Protein AF-A0A699XT56-F1 (afdb_monomer)

Organism: Tanacetum cinerariifolium (NCBI:txid118510)

Foldseek 3Di:
DPPPPCDPVVVCVCQVVQWDQDPVRFIDGPNHTDDDPPPCVVVVVVVVVVVD

Structure (mmCIF, N/CA/C/O backbone):
data_AF-A0A699XT56-F1
#
_entry.id   AF-A0A699XT56-F1
#
loop_
_atom_site.group_PDB
_atom_site.id
_atom_site.type_symbol
_atom_site.label_atom_id
_atom_site.label_alt_id
_atom_site.label_comp_id
_atom_site.label_asym_id
_atom_site.label_entity_id
_atom_site.label_seq_id
_atom_site.pdbx_PDB_ins_code
_atom_site.Cartn_x
_atom_site.Cartn_y
_atom_site.Cartn_z
_atom_site.occupancy
_atom_site.B_iso_or_equiv
_atom_site.auth_seq_id
_atom_site.auth_comp_id
_atom_site.auth_asym_id
_atom_site.auth_atom_id
_atom_site.pdbx_PDB_model_num
ATOM 1 N N . ALA A 1 1 ? 7.254 -19.201 -15.944 1.00 39.16 1 ALA A N 1
ATOM 2 C CA . ALA A 1 1 ? 8.452 -18.481 -15.475 1.00 39.16 1 ALA A CA 1
ATOM 3 C C . ALA A 1 1 ? 8.034 -17.062 -15.127 1.00 39.16 1 ALA A C 1
ATOM 5 O O . ALA A 1 1 ? 7.654 -16.317 -16.026 1.00 39.16 1 ALA A O 1
ATOM 6 N N . VAL A 1 2 ? 7.992 -16.725 -13.837 1.00 45.28 2 VAL A N 1
ATOM 7 C CA . VAL A 1 2 ? 7.889 -15.323 -13.423 1.00 45.28 2 VAL A CA 1
ATOM 8 C C . VAL A 1 2 ? 9.183 -14.670 -13.888 1.00 45.28 2 VAL A C 1
ATOM 10 O O . VAL A 1 2 ? 10.262 -15.105 -13.508 1.00 45.28 2 VAL A O 1
ATOM 13 N N . LYS A 1 3 ? 9.088 -13.769 -14.863 1.00 51.34 3 LYS A N 1
ATOM 14 C CA . LYS A 1 3 ? 10.264 -13.092 -15.405 1.00 51.34 3 LYS A CA 1
ATOM 15 C C . LYS A 1 3 ? 10.842 -12.262 -14.270 1.00 51.34 3 LYS A C 1
ATOM 17 O O . LYS A 1 3 ? 10.115 -11.434 -13.725 1.00 51.34 3 LYS A O 1
ATOM 22 N N . ASP A 1 4 ? 12.096 -12.517 -13.912 1.00 55.97 4 ASP A N 1
ATOM 23 C CA . ASP A 1 4 ? 12.844 -11.725 -12.946 1.00 55.97 4 ASP A CA 1
ATOM 24 C C . ASP A 1 4 ? 12.766 -10.254 -13.352 1.00 55.97 4 ASP A C 1
ATOM 26 O O . ASP A 1 4 ? 13.420 -9.797 -14.294 1.00 55.97 4 ASP A O 1
ATOM 30 N N . LEU A 1 5 ? 11.895 -9.514 -12.670 1.00 52.34 5 LEU A N 1
ATOM 31 C CA . LEU A 1 5 ? 11.748 -8.082 -12.839 1.00 52.34 5 LEU A CA 1
ATOM 32 C C . LEU A 1 5 ? 12.937 -7.447 -12.116 1.00 52.34 5 LEU A C 1
ATOM 34 O O . LEU A 1 5 ? 12.815 -6.954 -10.998 1.00 52.34 5 LEU A O 1
ATOM 38 N N . LYS A 1 6 ? 14.127 -7.526 -12.718 1.00 56.28 6 LYS A N 1
ATOM 39 C CA . LYS A 1 6 ? 15.311 -6.838 -12.208 1.00 56.28 6 LYS A CA 1
ATOM 40 C C . LYS A 1 6 ? 15.140 -5.349 -12.491 1.00 56.28 6 LYS A C 1
ATOM 42 O O . LYS A 1 6 ? 15.652 -4.824 -13.476 1.00 56.28 6 LYS A O 1
ATOM 47 N N . ALA A 1 7 ? 14.366 -4.684 -11.638 1.00 57.31 7 ALA A N 1
ATOM 48 C CA . ALA A 1 7 ? 14.392 -3.238 -11.538 1.00 57.31 7 ALA A CA 1
ATOM 49 C C . ALA A 1 7 ? 15.848 -2.808 -11.270 1.00 57.31 7 ALA A C 1
ATOM 51 O O . ALA A 1 7 ? 16.546 -3.488 -10.506 1.00 57.31 7 ALA A O 1
ATOM 52 N N . PRO A 1 8 ? 16.347 -1.739 -11.912 1.00 57.09 8 PRO A N 1
ATOM 53 C CA . PRO A 1 8 ? 17.680 -1.234 -11.623 1.00 57.09 8 PRO A CA 1
ATOM 54 C C . PRO A 1 8 ? 17.742 -0.899 -10.132 1.00 57.09 8 PRO A C 1
ATOM 56 O O . PRO A 1 8 ? 16.981 -0.068 -9.640 1.00 57.09 8 PRO A O 1
ATOM 59 N N . SER A 1 9 ? 18.621 -1.590 -9.404 1.00 57.25 9 SER A N 1
ATOM 60 C CA . SER A 1 9 ? 18.765 -1.462 -7.949 1.00 57.25 9 SER A CA 1
ATOM 61 C C . SER A 1 9 ? 19.014 -0.017 -7.520 1.00 57.25 9 SER A C 1
ATOM 63 O O . SER A 1 9 ? 18.597 0.382 -6.443 1.00 57.25 9 SER A O 1
ATOM 65 N N . GLU A 1 10 ? 19.634 0.780 -8.388 1.00 60.09 10 GLU A N 1
ATOM 66 C CA . GLU A 1 10 ? 19.944 2.195 -8.175 1.00 60.09 10 GLU A CA 1
ATOM 67 C C . GLU A 1 10 ? 18.689 3.083 -8.074 1.00 60.09 10 GLU A C 1
ATOM 69 O O . GLU A 1 10 ? 18.716 4.080 -7.365 1.00 60.09 10 GLU A O 1
ATOM 74 N N . GLY A 1 11 ? 17.569 2.715 -8.713 1.00 59.12 11 GLY A N 1
ATOM 75 C CA . GLY A 1 11 ? 16.295 3.448 -8.607 1.00 59.12 11 GLY A CA 1
ATOM 76 C C . GLY A 1 11 ? 15.419 3.028 -7.419 1.00 59.12 11 GLY A C 1
ATOM 77 O O . GLY A 1 11 ? 14.430 3.691 -7.120 1.00 59.12 11 GLY A O 1
ATOM 78 N N . LEU A 1 12 ? 15.766 1.918 -6.760 1.00 62.62 12 LEU A N 1
ATOM 79 C CA . LEU A 1 12 ? 15.096 1.410 -5.557 1.00 62.62 12 LEU A CA 1
ATOM 80 C C . LEU A 1 12 ? 15.853 1.772 -4.273 1.00 62.62 12 LEU A C 1
ATOM 82 O O . LEU A 1 12 ? 15.263 1.773 -3.193 1.00 62.62 12 LEU A O 1
ATOM 86 N N . GLN A 1 13 ? 17.142 2.103 -4.386 1.00 61.41 13 GLN A N 1
ATOM 87 C CA . GLN A 1 13 ? 17.957 2.602 -3.283 1.00 61.41 13 GLN A CA 1
ATOM 88 C C . GLN A 1 13 ? 17.368 3.923 -2.769 1.00 61.41 13 GLN A C 1
ATOM 90 O O . GLN A 1 13 ? 17.480 4.965 -3.405 1.00 61.41 13 GLN A O 1
ATOM 95 N N . GLY A 1 14 ? 16.695 3.857 -1.620 1.00 65.25 14 GLY A N 1
ATOM 96 C CA . GLY A 1 14 ? 16.020 4.993 -0.985 1.00 65.25 14 GLY A CA 1
ATOM 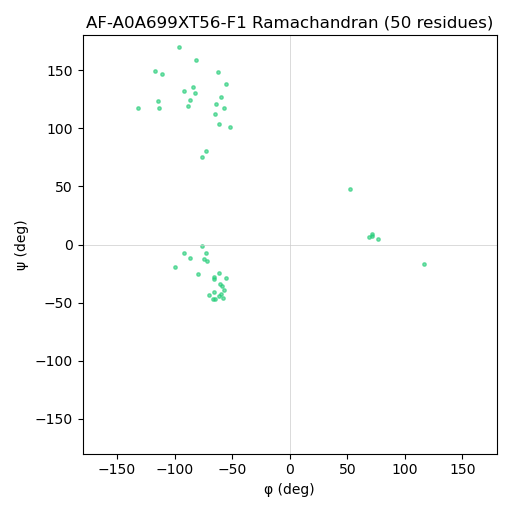97 C C . GLY A 1 14 ? 14.504 4.841 -0.866 1.00 65.25 14 GLY A C 1
ATOM 98 O O . GLY A 1 14 ? 13.912 5.514 -0.027 1.00 65.25 14 GLY A O 1
ATOM 99 N N . LEU A 1 15 ? 13.877 3.922 -1.612 1.00 73.25 15 LEU A N 1
ATOM 100 C CA . LEU A 1 15 ? 12.459 3.592 -1.419 1.00 73.25 15 LEU A CA 1
ATOM 101 C C . LEU A 1 15 ? 12.244 2.937 -0.046 1.00 73.25 15 LEU A C 1
ATOM 103 O O . LEU A 1 15 ? 11.313 3.294 0.666 1.00 73.25 15 LEU A O 1
ATOM 107 N N . ASP A 1 16 ? 13.161 2.053 0.358 1.00 68.38 16 ASP A N 1
ATOM 108 C CA . ASP A 1 16 ? 13.156 1.425 1.685 1.00 68.38 16 ASP A CA 1
ATOM 109 C C . ASP A 1 16 ? 13.278 2.454 2.819 1.00 68.38 16 ASP A C 1
ATOM 111 O O . ASP A 1 16 ? 12.641 2.307 3.855 1.00 68.38 16 ASP A O 1
ATOM 115 N N . ALA A 1 17 ? 14.023 3.545 2.601 1.00 69.00 17 ALA A N 1
ATOM 116 C CA . ALA A 1 17 ? 14.161 4.629 3.576 1.00 69.00 17 ALA A CA 1
ATOM 117 C C . ALA A 1 17 ? 12.885 5.482 3.726 1.00 69.00 17 ALA A C 1
ATOM 119 O O . ALA A 1 17 ? 12.779 6.256 4.672 1.00 69.00 17 ALA A O 1
ATOM 120 N N . GLN A 1 18 ? 11.929 5.361 2.799 1.00 80.06 18 GLN A N 1
ATOM 121 C CA . GLN A 1 18 ? 10.626 6.031 2.871 1.00 80.06 18 GLN A CA 1
ATOM 122 C C . GLN A 1 18 ? 9.555 5.172 3.553 1.00 80.06 18 GLN A C 1
ATOM 124 O O . GLN A 1 18 ? 8.447 5.667 3.780 1.00 80.06 18 GLN A O 1
ATOM 129 N N . PHE A 1 19 ? 9.864 3.905 3.851 1.00 87.12 19 PHE A N 1
ATOM 130 C CA . PHE A 1 19 ? 8.987 3.021 4.602 1.00 87.12 19 PHE A CA 1
ATOM 131 C C . PHE A 1 19 ? 9.245 3.149 6.100 1.00 87.12 19 PHE A C 1
ATOM 133 O O . PHE A 1 19 ? 10.327 2.839 6.590 1.00 87.12 19 PHE A O 1
ATOM 140 N N . GLU A 1 20 ? 8.221 3.565 6.837 1.00 89.88 20 GLU A N 1
ATOM 141 C CA . GLU A 1 20 ? 8.284 3.724 8.289 1.00 89.88 20 GLU A CA 1
ATOM 142 C C . GLU A 1 20 ? 7.363 2.707 8.962 1.00 89.88 20 GLU A C 1
ATOM 144 O O . GLU A 1 20 ? 6.147 2.738 8.770 1.00 89.88 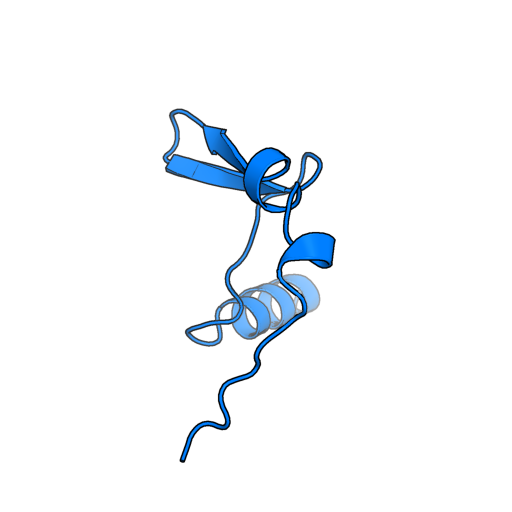20 GLU A O 1
ATOM 149 N N . SER A 1 21 ? 7.926 1.804 9.764 1.00 90.25 21 SER A N 1
ATOM 150 C CA . SER A 1 21 ? 7.154 0.925 10.646 1.00 90.25 21 SER A CA 1
ATOM 151 C C . SER A 1 21 ? 6.882 1.627 11.974 1.00 90.25 21 SER A C 1
ATOM 153 O O . SER A 1 21 ? 7.829 2.033 12.652 1.00 90.25 21 SER A O 1
ATOM 155 N N . LYS A 1 22 ? 5.612 1.746 12.366 1.00 88.88 22 LYS A N 1
ATOM 156 C CA . LYS A 1 22 ? 5.215 2.295 13.670 1.00 88.88 22 LYS A CA 1
ATOM 157 C C . LYS A 1 22 ? 4.964 1.195 14.706 1.00 88.88 22 LYS A C 1
ATOM 159 O O . LYS A 1 22 ? 4.926 0.010 14.383 1.00 88.88 22 LYS A O 1
ATOM 164 N N . GLU A 1 23 ? 4.809 1.599 15.968 1.00 91.94 23 GLU A N 1
ATOM 165 C CA . GLU A 1 23 ? 4.573 0.706 17.119 1.00 91.94 23 GLU A CA 1
ATOM 166 C C . GLU A 1 23 ? 3.276 -0.112 16.996 1.00 91.94 23 GLU A C 1
ATOM 168 O O . GLU A 1 23 ? 3.169 -1.197 17.562 1.00 91.94 23 GLU A O 1
ATOM 173 N N . ASP A 1 24 ? 2.312 0.382 16.218 1.00 89.50 24 ASP A N 1
ATOM 174 C CA . ASP A 1 24 ? 1.060 -0.303 15.875 1.00 89.50 24 ASP A CA 1
ATOM 175 C C . ASP A 1 24 ? 1.236 -1.414 14.819 1.00 89.50 24 ASP A C 1
ATOM 177 O O . ASP A 1 24 ? 0.274 -2.097 14.465 1.00 89.50 24 ASP A O 1
ATOM 181 N N . GLY A 1 25 ? 2.457 -1.615 14.313 1.00 88.75 25 GLY A N 1
ATOM 182 C CA . GLY A 1 25 ? 2.771 -2.589 13.270 1.00 88.75 25 GLY A CA 1
ATOM 183 C C . GLY A 1 25 ? 2.357 -2.148 11.865 1.00 88.75 25 GLY A C 1
ATOM 184 O O . GLY A 1 25 ? 2.510 -2.919 10.915 1.00 88.75 25 GLY A O 1
ATOM 185 N N . VAL A 1 26 ? 1.852 -0.922 11.702 1.00 91.88 26 VAL A N 1
ATOM 186 C CA . VAL A 1 26 ? 1.469 -0.370 10.404 1.00 91.88 26 VAL A CA 1
ATOM 187 C C . VAL A 1 26 ? 2.697 0.209 9.712 1.00 91.88 26 VAL A C 1
ATOM 189 O O . VAL A 1 26 ? 3.511 0.923 10.303 1.00 91.88 26 VAL A O 1
ATOM 192 N N . ILE A 1 27 ? 2.818 -0.099 8.424 1.00 92.06 27 ILE A N 1
ATOM 193 C CA . ILE A 1 27 ? 3.849 0.463 7.556 1.00 92.0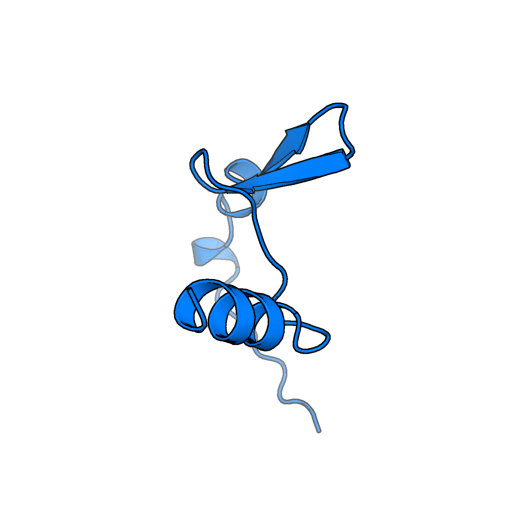6 27 ILE A CA 1
ATOM 194 C C . ILE A 1 27 ? 3.284 1.712 6.890 1.00 92.06 27 ILE A C 1
ATOM 196 O O . ILE A 1 27 ? 2.190 1.684 6.324 1.00 92.06 27 ILE A O 1
ATOM 200 N N . TYR A 1 28 ? 4.051 2.792 6.912 1.00 91.38 28 TYR A N 1
ATOM 201 C CA . TYR A 1 28 ? 3.743 4.041 6.236 1.00 91.38 28 TYR A CA 1
ATOM 202 C C . TYR A 1 28 ? 4.698 4.276 5.071 1.00 91.38 28 TYR A C 1
ATOM 204 O O . TYR A 1 28 ? 5.865 3.912 5.133 1.00 91.38 28 TYR A O 1
ATOM 212 N N . PHE A 1 29 ? 4.196 4.913 4.019 1.00 88.62 29 PHE A N 1
ATOM 213 C CA . PHE A 1 29 ? 4.965 5.421 2.893 1.00 88.62 29 PHE A CA 1
ATOM 214 C C . PHE A 1 29 ? 4.534 6.863 2.627 1.00 88.62 29 PHE A C 1
ATOM 216 O O . PHE A 1 29 ? 3.364 7.117 2.328 1.00 88.62 29 PHE A O 1
ATOM 223 N N . VAL A 1 30 ? 5.458 7.817 2.772 1.00 87.75 30 VAL A N 1
ATOM 224 C CA . VAL A 1 30 ? 5.196 9.261 2.575 1.00 87.75 30 VAL A CA 1
ATOM 225 C C . VAL A 1 30 ? 3.989 9.739 3.407 1.00 87.75 30 VAL A C 1
ATOM 227 O O . VAL A 1 30 ? 3.050 10.365 2.912 1.00 87.75 30 VAL A O 1
ATOM 230 N N . GLY A 1 31 ? 3.970 9.373 4.693 1.00 87.69 31 GLY A N 1
ATOM 231 C CA . GLY A 1 31 ? 2.920 9.766 5.641 1.00 87.69 31 GLY A CA 1
ATOM 232 C C . GLY A 1 31 ? 1.554 9.097 5.435 1.00 87.69 31 GLY A C 1
ATOM 233 O O . GLY A 1 31 ? 0.592 9.470 6.103 1.00 87.69 31 GLY A O 1
ATOM 234 N N . ARG A 1 32 ? 1.437 8.110 4.537 1.00 88.81 32 ARG A N 1
ATOM 235 C CA . ARG A 1 32 ? 0.200 7.350 4.279 1.00 88.81 32 ARG A CA 1
ATOM 236 C C . ARG A 1 32 ? 0.387 5.879 4.609 1.00 88.81 32 ARG A C 1
ATOM 238 O O . ARG A 1 32 ? 1.484 5.364 4.439 1.00 88.81 32 ARG A O 1
ATOM 245 N N . ILE A 1 33 ? -0.681 5.200 5.025 1.00 91.31 33 ILE A N 1
ATOM 246 C CA . ILE A 1 33 ? -0.651 3.748 5.247 1.00 91.31 33 ILE A CA 1
ATOM 247 C C . ILE A 1 33 ? -0.272 3.055 3.936 1.00 91.31 33 ILE A C 1
ATOM 249 O O . ILE A 1 33 ? -0.890 3.283 2.892 1.00 91.31 33 ILE A O 1
ATOM 253 N N . TRP A 1 34 ? 0.748 2.209 3.990 1.00 91.75 34 TRP A N 1
ATOM 254 C CA . TRP A 1 34 ? 1.143 1.384 2.868 1.00 91.75 34 TRP A CA 1
ATOM 255 C C . TRP A 1 34 ? 0.279 0.128 2.797 1.00 91.75 34 TRP A C 1
ATOM 257 O O . TRP A 1 34 ? 0.133 -0.608 3.770 1.00 91.75 34 TRP A O 1
ATOM 267 N N . VAL A 1 35 ? -0.260 -0.138 1.606 1.00 91.75 35 VAL A N 1
ATOM 268 C CA . VAL A 1 35 ? -1.054 -1.336 1.329 1.00 91.75 35 VAL A CA 1
ATOM 269 C C . VAL A 1 35 ? -0.313 -2.212 0.315 1.00 91.75 35 VAL A C 1
ATOM 271 O O . VAL A 1 35 ? -0.041 -1.751 -0.808 1.00 91.75 35 VAL A O 1
ATOM 274 N N . PRO A 1 36 ? -0.030 -3.485 0.644 1.00 87.94 36 PRO A N 1
ATOM 275 C CA . PRO A 1 36 ? 0.627 -4.397 -0.282 1.00 87.94 36 PRO A CA 1
ATOM 276 C C . PRO A 1 36 ? -0.222 -4.629 -1.537 1.00 87.94 36 PRO A C 1
ATOM 278 O O . PRO A 1 36 ? -1.452 -4.624 -1.502 1.00 87.94 36 PRO A O 1
ATOM 281 N N . SER A 1 37 ? 0.437 -4.858 -2.673 1.00 86.62 37 SER A N 1
ATOM 282 C CA . SER A 1 37 ? -0.245 -5.259 -3.917 1.00 86.62 37 SER A CA 1
ATOM 283 C C . SER A 1 37 ? -0.707 -6.721 -3.899 1.00 86.62 37 SER A C 1
ATOM 285 O O . SER A 1 37 ? -1.435 -7.151 -4.791 1.00 86.62 37 SER A O 1
ATOM 287 N N . THR A 1 38 ? -0.245 -7.510 -2.930 1.00 87.25 38 THR A N 1
ATOM 288 C CA . THR A 1 38 ? -0.525 -8.943 -2.826 1.00 87.25 38 THR A CA 1
ATOM 289 C C . THR A 1 38 ? -1.888 -9.205 -2.181 1.00 87.25 38 THR A C 1
ATOM 291 O O . THR A 1 38 ? -2.467 -8.347 -1.516 1.00 87.25 38 THR A O 1
ATOM 294 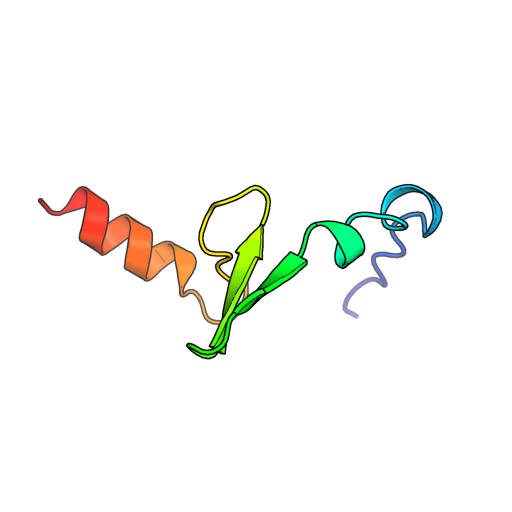N N . GLY A 1 39 ? -2.441 -10.400 -2.414 1.00 89.25 39 GLY A N 1
ATOM 295 C CA . GLY A 1 39 ? -3.662 -10.861 -1.739 1.00 89.25 39 GLY A CA 1
ATOM 296 C C . GLY A 1 39 ? -4.959 -10.136 -2.120 1.00 89.25 39 GLY A C 1
ATOM 297 O O . GLY A 1 39 ? -5.984 -10.388 -1.502 1.00 89.25 39 GLY A O 1
ATOM 298 N N . GLY A 1 40 ? -4.945 -9.237 -3.112 1.00 93.12 40 GLY A N 1
ATOM 299 C CA . GLY A 1 40 ? -6.151 -8.532 -3.572 1.00 93.12 40 GLY A CA 1
ATOM 300 C C . GLY A 1 40 ? -6.690 -7.475 -2.600 1.00 93.12 40 GLY A C 1
ATOM 301 O O . GLY A 1 40 ? -7.750 -6.909 -2.850 1.00 93.12 40 GLY A O 1
ATOM 302 N N . ILE A 1 41 ? -5.950 -7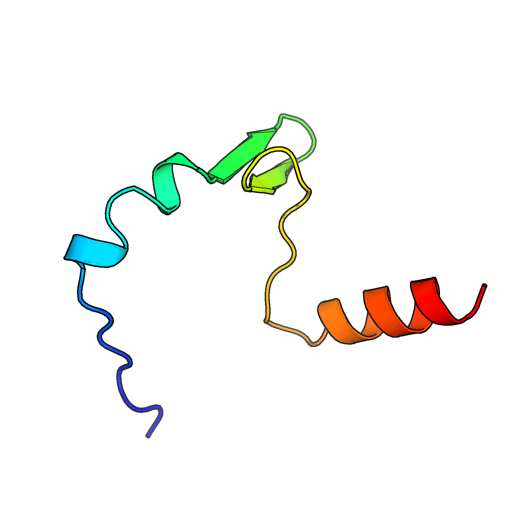.158 -1.534 1.00 92.12 41 ILE A N 1
ATOM 303 C CA . ILE A 1 41 ? -6.381 -6.257 -0.450 1.00 92.12 41 ILE A CA 1
ATOM 304 C C . ILE A 1 41 ? -6.761 -4.870 -0.985 1.00 92.12 41 ILE A C 1
ATOM 306 O O . ILE A 1 41 ? -7.766 -4.297 -0.579 1.00 92.12 41 ILE A O 1
ATOM 310 N N . ARG A 1 42 ? -6.009 -4.353 -1.966 1.00 91.62 42 ARG A N 1
ATOM 311 C CA . ARG A 1 42 ? -6.308 -3.058 -2.600 1.00 91.62 42 ARG A CA 1
ATOM 312 C C . ARG A 1 42 ? -7.690 -3.006 -3.245 1.00 91.62 42 ARG A C 1
ATOM 314 O O . ARG A 1 42 ? -8.318 -1.957 -3.201 1.00 91.62 42 ARG A O 1
ATOM 321 N N . LYS A 1 43 ? -8.152 -4.116 -3.834 1.00 93.62 43 LYS A N 1
ATOM 322 C CA . LYS A 1 43 ? -9.488 -4.185 -4.431 1.00 93.62 43 LYS A CA 1
ATOM 323 C C . LYS A 1 43 ? -10.558 -4.074 -3.350 1.00 93.62 43 LYS A C 1
ATOM 325 O O . LYS A 1 43 ? -11.449 -3.255 -3.491 1.00 93.62 43 LYS A O 1
ATOM 330 N N . VAL A 1 44 ? -10.415 -4.830 -2.262 1.00 94.38 44 VAL A N 1
ATOM 331 C CA . VAL A 1 44 ? -11.361 -4.796 -1.135 1.00 94.38 44 VAL A CA 1
ATOM 332 C C . VAL A 1 44 ? -11.470 -3.388 -0.549 1.00 94.38 44 VAL A C 1
ATOM 334 O O . VAL A 1 44 ? -12.572 -2.891 -0.367 1.00 94.38 44 VAL A O 1
ATOM 337 N N . ILE A 1 45 ? -10.335 -2.720 -0.318 1.00 93.00 45 ILE A N 1
ATOM 338 C CA . ILE A 1 45 ? -10.318 -1.339 0.192 1.00 93.00 45 ILE A CA 1
ATOM 339 C C . ILE A 1 45 ? -11.042 -0.386 -0.764 1.00 93.00 45 ILE A C 1
ATOM 341 O O . ILE A 1 45 ? -11.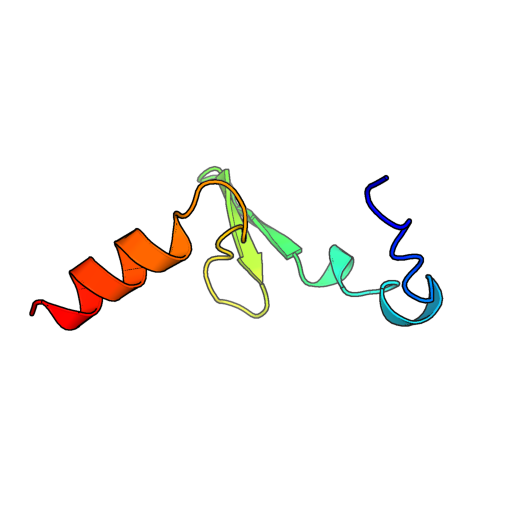780 0.485 -0.314 1.00 93.00 45 ILE A O 1
ATOM 345 N N . LEU A 1 46 ? -10.820 -0.529 -2.073 1.00 93.44 46 LEU A N 1
ATOM 346 C CA . LEU A 1 46 ? -11.432 0.343 -3.070 1.00 93.44 46 LEU A CA 1
ATOM 347 C C . LEU A 1 46 ? -12.941 0.100 -3.198 1.00 93.44 46 LEU A C 1
ATOM 349 O O . LEU A 1 46 ? -13.694 1.066 -3.260 1.00 93.44 46 LEU A O 1
ATOM 353 N N . ASP A 1 47 ? 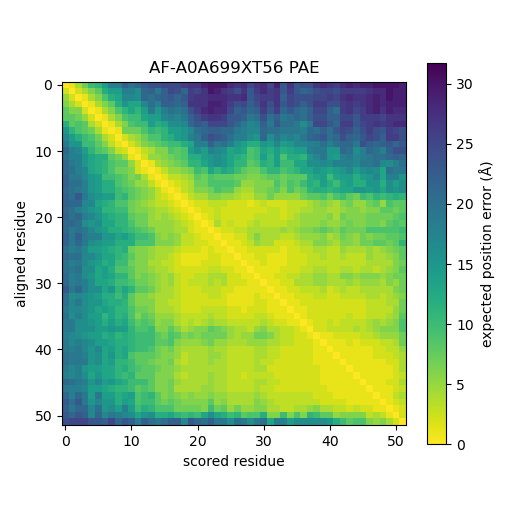-13.365 -1.166 -3.217 1.00 95.44 47 ASP A N 1
ATOM 354 C CA . ASP A 1 47 ? -14.773 -1.561 -3.301 1.00 95.44 47 ASP A CA 1
ATOM 355 C C . ASP A 1 47 ? -15.550 -1.039 -2.076 1.00 95.44 47 ASP A C 1
ATOM 357 O O . ASP A 1 47 ? -16.608 -0.435 -2.238 1.00 95.44 47 ASP A O 1
ATOM 361 N N . GLU A 1 48 ? -14.989 -1.181 -0.869 1.00 95.31 48 GLU A N 1
ATOM 362 C CA . GLU A 1 48 ? -15.581 -0.661 0.373 1.00 95.31 48 GLU A CA 1
ATOM 363 C C . GLU A 1 48 ? -15.643 0.874 0.382 1.00 95.31 48 GLU A C 1
ATOM 365 O O . GLU A 1 48 ? -16.684 1.456 0.672 1.00 95.31 48 GLU A O 1
ATOM 370 N N . ALA A 1 49 ? -14.548 1.552 0.019 1.00 93.62 49 ALA A N 1
ATOM 371 C CA . ALA A 1 49 ? -14.503 3.015 0.003 1.00 93.62 49 ALA A CA 1
ATOM 372 C C . ALA A 1 49 ? -15.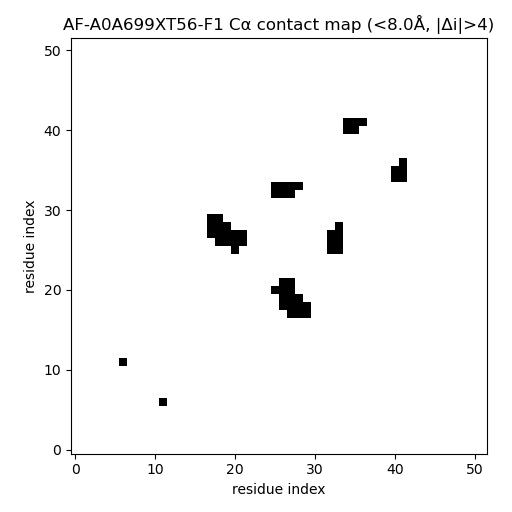439 3.635 -1.047 1.00 93.62 49 ALA A C 1
ATOM 374 O O . ALA A 1 49 ? -15.911 4.753 -0.858 1.00 93.62 49 ALA A O 1
ATOM 375 N N . HIS A 1 50 ? -15.689 2.936 -2.159 1.00 92.31 50 HIS A N 1
ATOM 376 C CA . HIS A 1 50 ? -16.612 3.385 -3.201 1.00 92.31 50 HIS A CA 1
ATOM 377 C C . HIS A 1 50 ? -18.084 3.121 -2.831 1.00 92.31 50 HIS A C 1
ATOM 379 O O . HIS A 1 50 ? -18.970 3.814 -3.328 1.00 92.31 50 HIS A O 1
ATOM 385 N N . ALA A 1 51 ? -18.372 2.138 -1.980 1.00 87.31 51 ALA A N 1
ATOM 386 C CA . ALA A 1 51 ? -19.741 1.762 -1.632 1.00 87.31 51 ALA A CA 1
ATOM 387 C C . ALA A 1 51 ? -20.483 2.769 -0.721 1.00 87.31 51 ALA A C 1
ATOM 389 O O . ALA A 1 51 ? -21.683 2.585 -0.503 1.00 87.31 51 ALA A O 1
ATOM 390 N N . SER A 1 52 ? -19.807 3.805 -0.203 1.00 62.16 52 SER A N 1
ATOM 391 C CA . SER A 1 52 ? -20.383 4.812 0.707 1.00 62.16 52 SER A CA 1
ATOM 392 C C . SER A 1 52 ? -20.846 6.101 0.031 1.00 62.16 52 SER A C 1
ATOM 394 O O . SER A 1 52 ? -20.283 6.498 -1.011 1.00 62.16 52 SER A O 1
#

Nearest PDB structures (foldseek):
  5uof-assembly1_B  TM=4.571E-01  e=2.435E+00  Burkholderia multivorans ATCC 17616
  3gxx-assembly4_D  TM=4.120E-01  e=2.995E+00  Nakaseomyces glabratus
  5ocu-assembly1_K  TM=4.324E-01  e=5.974E+00  Homo sapiens
  1siz-assembly1_C  TM=3.563E-01  e=9.685E+00  Pyrococcus furiosus
  7asu-assembly1_A  TM=2.793E-01  e=6.858E+00  Homo sapiens

Secondary structure (DSSP, 8-state):
--------HHHHTTTGGGEEE-TTS-EEETTEE---SGGGHHHHHHHHHH--

Sequence (52 aa):
AVKDLKAPSEGLQGLDAQFESKEDGVIYFVGRIWVPSTGGIRKVILDEAHAS

pLDDT: mean 79.4, std 16.11, range [39.16, 95.44]

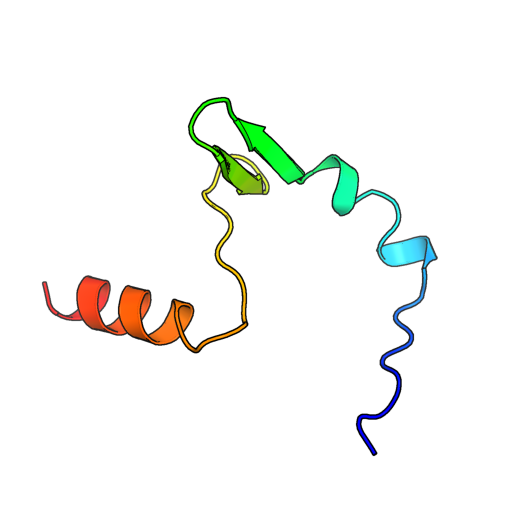Radius of gyration: 14.61 Å; Cα contacts (8 Å, |Δi|>4): 28; chains: 1; bounding box: 40×28×33 Å

Solvent-accessible surface area (backbone atoms only — not comparable to full-atom values): 3482 Å² total; per-residue (Å²): 130,86,73,83,80,77,65,64,64,77,80,48,68,58,59,67,77,46,53,44,78,46,96,87,72,50,43,26,43,87,92,34,81,59,75,63,87,60,93,56,50,60,55,56,55,48,55,58,67,64,74,110

Mean predicted aligned error: 9.65 Å